Protein AF-A0A7R9JL91-F1 (afdb_monomer)

Mean predicted aligned error: 8.87 Å

Foldseek 3Di:
DVVVVVVVVVVVVVVVVVVVVVVVVVVVVVVVVVVVVVVQLLVLLQVVVVVCVVVVVQPFWPGFQLVVDDDDPVCVVVPVVVDPSSSATEGAAPVSVVVSQVVCVVVVSHDHHYDHVVVVVVCVVVVPDPDD

Nearest PDB structures (foldseek):
  4u4p-assembly1_B  TM=9.585E-01  e=9.838E-10  Homo sapiens
  3l51-assembly1_B  TM=9.351E-01  e=3.108E-09  Mus musculus
  4rsi-assembly1_B  TM=9.697E-01  e=7.458E-07  Saccharomyces cerevisiae S288C
  6yvu-assembly1_B  TM=9.245E-01  e=2.058E-06  Saccharomyces cerevisiae S288C
  5h69-assembly1_A  TM=6.921E-01  e=6.941E-05  Geobacillus stearothermophilus 10

Secondary structure (DSSP, 8-state):
-HHHHHHHHHHHHHHHHHHHHHHHHHHHHHHHHHHHHHHHHHHHHHHHHHHHHHTTSSTTEEEEGGGS----HHHHHHHHHH-GGGGPEEES-HHHHHHHHHHHHHHT-----EEEGGGGGGGHHHHTSPP-

InterPro domains:
  IPR010935 SMCs flexible hinge [PF06470] (59-119)
  IPR010935 SMCs flexible hinge [SM00968] (59-132)
  IPR036277 SMCs flexible hinge superfamily [SSF75553] (21-124)

Organism: Timema californicum (NCBI:txid61474)

Solvent-accessible surface area (backbone atoms only — not comparable to full-atom values): 7588 Å² total; per-residue (Å²): 118,69,68,62,54,55,50,54,52,51,52,54,48,51,53,49,52,55,50,51,52,50,53,51,52,51,51,54,49,53,53,54,50,52,53,51,51,54,54,52,35,45,53,51,38,52,54,50,52,52,51,37,39,74,72,58,80,43,70,55,64,76,44,44,44,53,80,78,54,89,74,62,77,90,47,41,68,60,50,62,71,73,40,83,64,38,76,24,32,35,26,48,37,65,66,54,45,53,52,51,53,51,53,30,61,75,66,71,51,54,81,85,53,72,45,39,47,63,81,48,54,87,48,58,77,56,72,77,52,78,85,127

Radius of gyration: 24.97 Å; Cα contacts (8 Å, |Δi|>4): 99; chains: 1; bounding box: 60×42×68 Å

pLDDT: mean 85.31, std 6.63, range [54.31, 92.88]

Structure (mmCIF, N/CA/C/O backbone):
data_AF-A0A7R9JL91-F1
#
_entry.id   AF-A0A7R9JL91-F1
#
loop_
_atom_site.group_PDB
_atom_site.id
_atom_site.type_symbol
_atom_site.label_atom_id
_atom_site.label_alt_id
_atom_site.label_comp_id
_atom_site.label_asym_id
_atom_site.label_entity_id
_atom_site.label_seq_id
_atom_site.pdbx_PDB_ins_code
_atom_site.Cartn_x
_atom_site.Cartn_y
_atom_site.Cartn_z
_atom_site.occupancy
_atom_site.B_iso_or_equiv
_atom_site.auth_seq_id
_atom_site.auth_comp_id
_atom_site.auth_asym_id
_atom_site.auth_atom_id
_atom_site.pdbx_PDB_model_num
ATOM 1 N N . MET A 1 1 ? 41.802 8.903 -50.635 1.00 58.06 1 MET A N 1
ATOM 2 C CA . MET A 1 1 ? 41.909 8.929 -49.153 1.00 58.06 1 MET A CA 1
ATOM 3 C C . MET A 1 1 ? 40.824 9.765 -48.458 1.00 58.06 1 MET A C 1
ATOM 5 O O . MET A 1 1 ? 40.382 9.359 -47.392 1.00 58.06 1 MET A O 1
ATOM 9 N N . GLN A 1 2 ? 40.356 10.891 -49.016 1.00 67.25 2 GLN A N 1
ATOM 10 C CA . GLN A 1 2 ? 39.341 11.748 -48.363 1.00 67.25 2 GLN A CA 1
ATOM 11 C C . GLN A 1 2 ? 37.930 11.124 -48.273 1.00 67.25 2 GLN A C 1
ATOM 13 O O . GLN A 1 2 ? 37.250 11.290 -47.265 1.00 67.25 2 GLN A O 1
ATOM 18 N N . THR A 1 3 ? 37.513 10.330 -49.262 1.00 75.38 3 THR A N 1
ATOM 19 C CA . THR A 1 3 ? 36.200 9.650 -49.286 1.00 75.38 3 THR A CA 1
ATOM 20 C C . THR A 1 3 ? 36.039 8.579 -48.202 1.00 75.38 3 THR A C 1
ATOM 22 O O . THR A 1 3 ? 34.956 8.417 -47.646 1.00 75.38 3 THR A O 1
ATOM 25 N N . ALA A 1 4 ? 37.123 7.885 -47.844 1.00 77.44 4 ALA A N 1
ATOM 26 C CA . ALA A 1 4 ? 37.129 6.899 -46.762 1.00 77.44 4 ALA A CA 1
ATOM 27 C C . ALA A 1 4 ? 36.957 7.553 -45.377 1.00 77.44 4 ALA A C 1
ATOM 29 O O . ALA A 1 4 ? 36.259 7.012 -44.523 1.00 77.44 4 ALA A O 1
ATOM 30 N N . ARG A 1 5 ? 37.528 8.751 -45.173 1.00 80.38 5 ARG A N 1
ATOM 31 C CA . ARG A 1 5 ? 37.337 9.536 -43.941 1.00 80.38 5 ARG A CA 1
ATOM 32 C C . ARG A 1 5 ? 35.899 10.034 -43.793 1.00 80.38 5 ARG A C 1
ATOM 34 O O . ARG A 1 5 ? 35.351 9.938 -42.703 1.00 80.38 5 ARG A O 1
ATOM 41 N N . ALA A 1 6 ? 35.280 10.507 -44.877 1.00 82.25 6 ALA A N 1
ATOM 42 C CA . ALA A 1 6 ? 33.888 10.962 -44.855 1.00 82.25 6 ALA A CA 1
ATOM 43 C C . ALA A 1 6 ? 32.909 9.828 -44.495 1.00 82.25 6 ALA A C 1
ATOM 45 O O . ALA A 1 6 ? 32.031 10.019 -43.659 1.00 82.25 6 ALA A O 1
ATOM 46 N N . ARG A 1 7 ? 33.110 8.621 -45.047 1.00 81.94 7 ARG A N 1
ATOM 47 C CA . ARG A 1 7 ? 32.308 7.438 -44.684 1.00 81.94 7 ARG A CA 1
ATOM 48 C C . ARG A 1 7 ? 32.477 7.039 -43.216 1.00 81.94 7 ARG A C 1
ATOM 50 O O . ARG A 1 7 ? 31.489 6.732 -42.566 1.00 81.94 7 ARG A O 1
ATOM 57 N N . LEU A 1 8 ? 33.696 7.108 -42.677 1.00 81.12 8 LEU A N 1
ATOM 58 C CA . LEU A 1 8 ? 33.966 6.827 -41.260 1.00 81.12 8 LEU A CA 1
ATOM 59 C C . LEU A 1 8 ? 33.234 7.784 -40.308 1.00 81.12 8 LEU A C 1
ATOM 61 O O . LEU A 1 8 ? 32.800 7.365 -39.241 1.00 81.12 8 LEU A O 1
ATOM 65 N N . VAL A 1 9 ? 33.101 9.060 -40.678 1.00 89.19 9 VAL A N 1
ATOM 66 C CA . VAL A 1 9 ? 32.364 10.048 -39.874 1.00 89.19 9 VAL A CA 1
ATOM 67 C C . VAL A 1 9 ? 30.858 9.790 -39.926 1.00 89.19 9 VAL A C 1
ATOM 69 O O . VAL A 1 9 ? 30.207 9.870 -38.890 1.00 89.19 9 VAL A O 1
ATOM 72 N N . MET A 1 10 ? 30.320 9.435 -41.097 1.00 87.31 10 MET A N 1
ATOM 73 C CA . MET A 1 10 ? 28.899 9.096 -41.249 1.00 87.31 10 MET A CA 1
ATOM 74 C C . MET A 1 10 ? 28.523 7.858 -40.433 1.00 87.31 10 MET A C 1
ATOM 76 O O . MET A 1 10 ? 27.596 7.927 -39.636 1.00 87.31 10 MET A O 1
ATOM 80 N N . VAL A 1 11 ? 29.304 6.779 -40.538 1.00 88.25 11 VAL A N 1
ATOM 81 C CA . VAL A 1 11 ? 29.055 5.541 -39.779 1.00 88.25 11 VAL A CA 1
ATOM 82 C C . VAL A 1 11 ? 29.156 5.783 -38.270 1.00 88.25 11 VAL A C 1
ATOM 84 O O . VAL A 1 11 ? 28.305 5.326 -37.521 1.00 88.25 11 VAL A O 1
ATOM 87 N N . LYS A 1 12 ? 30.135 6.573 -37.805 1.00 88.31 12 LYS A N 1
ATOM 88 C CA . LYS A 1 12 ? 30.231 6.943 -36.380 1.00 88.31 12 LYS A CA 1
ATOM 89 C C . LYS A 1 12 ?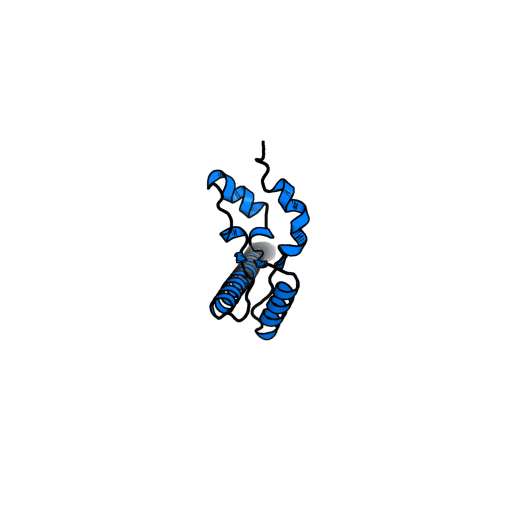 29.043 7.768 -35.887 1.00 88.31 12 LYS A C 1
ATOM 91 O O . LYS A 1 12 ? 28.697 7.691 -34.713 1.00 88.31 12 LYS A O 1
ATOM 96 N N . LYS A 1 13 ? 28.458 8.596 -36.755 1.00 89.69 13 LYS A N 1
ATOM 97 C CA . LYS A 1 13 ? 27.274 9.390 -36.424 1.00 89.69 13 LYS A CA 1
ATOM 98 C C . LYS A 1 13 ? 26.034 8.499 -36.323 1.00 89.69 13 LYS A C 1
ATOM 100 O O . LYS A 1 13 ? 25.300 8.623 -35.352 1.00 89.69 13 LYS A O 1
ATOM 105 N N . GLU A 1 14 ? 25.865 7.569 -37.261 1.00 87.69 14 GLU A N 1
ATOM 106 C CA . GLU A 1 14 ? 24.791 6.567 -37.234 1.00 87.69 14 GLU A CA 1
ATOM 107 C C . GLU A 1 14 ? 24.906 5.645 -36.007 1.00 87.69 14 GLU A C 1
ATOM 109 O O . GLU A 1 14 ? 23.918 5.429 -35.313 1.00 87.69 14 GLU A O 1
ATOM 114 N N . GLU A 1 15 ? 26.109 5.169 -35.658 1.00 88.12 15 GLU A N 1
ATOM 115 C CA . GLU A 1 15 ? 26.333 4.396 -34.423 1.00 88.12 15 GLU A CA 1
ATOM 116 C C . GLU A 1 15 ? 25.972 5.194 -33.160 1.00 88.12 15 GLU A C 1
ATOM 118 O O . GLU A 1 15 ? 25.411 4.637 -32.215 1.00 88.12 15 GLU A O 1
ATOM 123 N N . ALA A 1 16 ? 26.271 6.496 -33.131 1.00 89.25 16 ALA A N 1
ATOM 124 C CA . ALA A 1 16 ? 25.924 7.362 -32.008 1.00 89.25 16 ALA A CA 1
ATOM 125 C C . ALA A 1 16 ? 24.409 7.614 -31.907 1.00 89.25 16 ALA A C 1
ATOM 127 O O . ALA A 1 16 ? 23.872 7.619 -30.800 1.00 89.25 16 ALA A O 1
ATOM 128 N N . GLU A 1 17 ? 23.720 7.794 -33.037 1.00 90.69 17 GLU A N 1
ATOM 129 C CA . GLU A 1 17 ? 22.261 7.966 -33.094 1.00 90.69 17 GLU A CA 1
ATOM 130 C C . GLU A 1 17 ? 21.538 6.688 -32.639 1.00 90.69 17 GLU A C 1
ATOM 132 O O . GLU A 1 17 ? 20.742 6.737 -31.700 1.00 90.69 17 GLU A O 1
ATOM 137 N N . VAL A 1 18 ? 21.905 5.526 -33.189 1.00 90.38 18 VAL A N 1
ATOM 138 C CA . VAL A 1 18 ? 21.348 4.223 -32.778 1.00 90.38 18 VAL A CA 1
ATOM 139 C C . VAL A 1 18 ? 21.686 3.909 -31.315 1.00 90.38 18 VAL A C 1
ATOM 141 O O . VAL A 1 18 ? 20.853 3.390 -30.569 1.00 90.38 18 VAL A O 1
ATOM 144 N N . GLY A 1 19 ? 22.892 4.262 -30.858 1.00 90.12 19 GLY A N 1
ATOM 145 C CA . GLY A 1 19 ? 23.290 4.126 -29.458 1.00 90.12 19 GLY A CA 1
ATOM 146 C C . GLY A 1 19 ? 22.443 4.979 -28.508 1.00 90.12 19 GLY A C 1
ATOM 147 O O . GLY A 1 19 ? 22.056 4.506 -27.437 1.00 90.12 19 GLY A O 1
ATOM 148 N N . ALA A 1 20 ? 22.107 6.211 -28.899 1.00 91.75 20 ALA A N 1
ATOM 149 C CA . ALA A 1 20 ? 21.248 7.099 -28.118 1.00 91.75 20 ALA A CA 1
ATOM 150 C C . ALA A 1 20 ? 19.792 6.599 -28.061 1.00 91.75 20 ALA A C 1
ATOM 152 O O . ALA A 1 20 ? 19.156 6.659 -27.004 1.00 91.75 20 ALA A O 1
ATOM 153 N N . GLU A 1 21 ? 19.268 6.059 -29.163 1.00 91.69 21 GLU A N 1
ATOM 154 C CA . GLU A 1 21 ? 17.945 5.425 -29.201 1.00 91.69 21 GLU A CA 1
ATOM 155 C C . GLU A 1 21 ? 17.879 4.194 -28.291 1.00 91.69 21 GLU A C 1
ATOM 157 O O . GLU A 1 21 ? 16.946 4.066 -27.492 1.00 91.69 21 GLU A O 1
ATOM 162 N N . LEU A 1 22 ? 18.905 3.335 -28.330 1.00 91.88 22 LEU A N 1
ATOM 163 C CA . LEU A 1 22 ? 19.003 2.166 -27.455 1.00 91.88 22 LEU A CA 1
ATOM 164 C C . LEU A 1 22 ? 19.031 2.571 -25.975 1.00 91.88 22 LEU A C 1
ATOM 166 O O . LEU A 1 22 ? 18.329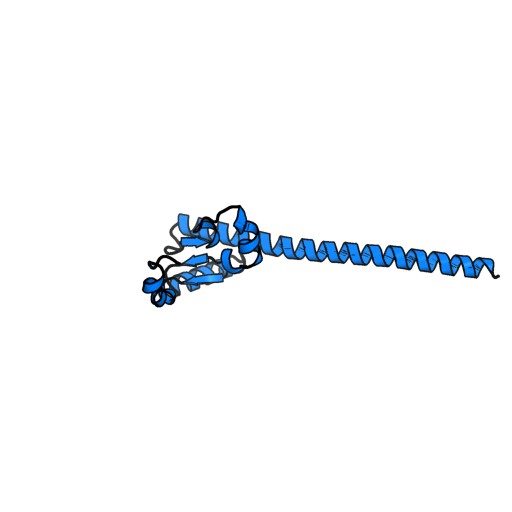 1.975 -25.158 1.00 91.88 22 LEU A O 1
ATOM 170 N N . GLN A 1 23 ? 19.797 3.606 -25.620 1.00 91.44 23 GLN A N 1
ATOM 171 C CA . GLN A 1 23 ? 19.838 4.122 -24.248 1.00 91.44 23 GLN A CA 1
ATOM 172 C C . GLN A 1 23 ? 18.476 4.654 -23.789 1.00 91.44 23 GLN A C 1
ATOM 174 O O . GLN A 1 23 ? 18.050 4.362 -22.669 1.00 91.44 23 GLN A O 1
ATOM 179 N N . ASN A 1 24 ? 17.768 5.393 -24.645 1.00 92.88 24 ASN A N 1
ATOM 180 C CA . ASN A 1 24 ? 16.430 5.890 -24.330 1.00 92.88 24 ASN A CA 1
ATOM 181 C C . ASN A 1 24 ? 15.418 4.752 -24.157 1.00 92.88 24 ASN A C 1
ATOM 183 O O . ASN A 1 24 ? 14.657 4.766 -23.190 1.00 92.88 24 ASN A O 1
ATOM 187 N N . CYS A 1 25 ? 15.449 3.746 -25.032 1.00 92.12 25 CYS A N 1
ATOM 188 C CA . CYS A 1 25 ? 14.579 2.577 -24.931 1.00 92.12 25 CYS A CA 1
ATOM 189 C C . CYS A 1 25 ? 14.855 1.772 -23.651 1.00 92.12 25 CYS A C 1
ATOM 191 O O . CYS A 1 25 ? 13.923 1.410 -22.934 1.00 92.12 25 CYS A O 1
ATOM 193 N N . CYS A 1 26 ? 16.125 1.519 -23.322 1.00 91.75 26 CYS A N 1
ATOM 194 C CA . CYS A 1 26 ? 16.500 0.824 -22.088 1.00 91.75 26 CYS A CA 1
ATOM 195 C C . CYS A 1 26 ? 16.068 1.602 -20.840 1.00 91.75 26 CYS A C 1
ATOM 197 O O . CYS A 1 26 ? 15.568 1.001 -19.891 1.00 91.75 26 CYS A O 1
ATOM 199 N N . ARG A 1 27 ? 16.208 2.934 -20.846 1.00 92.44 27 ARG A N 1
ATOM 200 C CA . ARG A 1 27 ? 15.745 3.791 -19.748 1.00 92.44 27 ARG A CA 1
ATOM 201 C C . ARG A 1 27 ? 14.236 3.676 -19.540 1.00 92.44 27 ARG A C 1
ATOM 203 O O . ARG A 1 27 ? 13.801 3.418 -18.423 1.00 92.44 27 ARG A O 1
ATOM 210 N N . GLN A 1 28 ? 13.454 3.789 -20.613 1.00 91.75 28 GLN A N 1
ATOM 211 C CA . GLN A 1 28 ? 11.998 3.618 -20.552 1.00 91.75 28 GLN A CA 1
ATOM 212 C C . GLN A 1 28 ? 11.602 2.217 -20.070 1.00 91.75 28 GLN A C 1
ATOM 214 O O . GLN A 1 28 ? 10.666 2.075 -19.286 1.00 91.75 28 GLN A O 1
ATOM 219 N N . LEU A 1 29 ? 12.326 1.179 -20.501 1.00 91.56 29 LEU A N 1
ATOM 220 C CA . LEU A 1 29 ? 12.078 -0.193 -20.068 1.00 91.56 29 LEU A CA 1
ATOM 221 C C . LEU A 1 29 ? 12.331 -0.366 -18.571 1.00 91.56 29 LEU A C 1
ATOM 223 O O . LEU A 1 29 ? 11.496 -0.947 -17.883 1.00 91.56 29 LEU A O 1
ATOM 227 N N . GLU A 1 30 ? 13.448 0.137 -18.050 1.00 90.31 30 GLU A N 1
ATOM 228 C CA . GLU A 1 30 ? 13.756 0.048 -16.620 1.00 90.31 30 GLU A CA 1
ATOM 229 C C . GLU A 1 30 ? 12.764 0.859 -15.768 1.00 90.31 30 GLU A C 1
ATOM 231 O O . GLU A 1 30 ? 12.301 0.365 -14.737 1.00 90.31 30 GLU A O 1
ATOM 236 N N . GLU A 1 31 ? 12.341 2.043 -16.225 1.00 90.31 31 GLU A N 1
ATOM 237 C CA . GLU A 1 3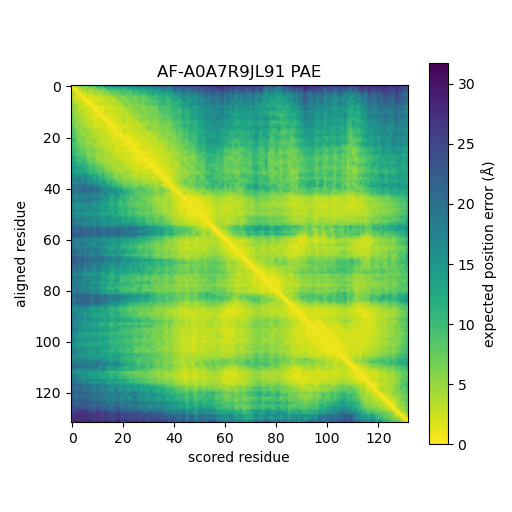1 ? 11.283 2.841 -15.582 1.00 90.31 31 GLU A CA 1
ATOM 238 C C . GLU A 1 31 ? 9.939 2.083 -15.540 1.00 90.31 31 GLU A C 1
ATOM 240 O O . GLU A 1 31 ? 9.316 1.941 -14.478 1.00 90.31 31 GLU A O 1
ATOM 245 N N . ALA A 1 32 ? 9.507 1.522 -16.674 1.00 86.88 32 ALA A N 1
ATOM 246 C CA . ALA A 1 32 ? 8.278 0.731 -16.771 1.00 86.88 32 ALA A CA 1
ATOM 247 C C . ALA A 1 32 ? 8.352 -0.559 -15.934 1.00 86.88 32 ALA A C 1
ATOM 249 O O . ALA A 1 32 ? 7.382 -0.983 -15.306 1.00 86.88 32 ALA A O 1
ATOM 250 N N . ARG A 1 33 ? 9.524 -1.192 -15.881 1.00 87.88 33 ARG A N 1
ATOM 251 C CA . ARG A 1 33 ? 9.741 -2.423 -15.119 1.00 87.88 33 ARG A CA 1
ATOM 252 C C . ARG A 1 33 ? 9.759 -2.165 -13.616 1.00 87.88 33 ARG A C 1
ATOM 254 O O . ARG A 1 33 ? 9.211 -2.970 -12.862 1.00 87.88 33 ARG A O 1
ATOM 261 N N . SER A 1 34 ? 10.370 -1.065 -13.180 1.00 85.19 34 SER A N 1
ATOM 262 C CA . SER A 1 34 ? 10.389 -0.643 -11.778 1.00 85.19 34 SER A CA 1
ATOM 263 C C . SER A 1 34 ? 8.979 -0.321 -11.276 1.00 85.19 34 SER A C 1
ATOM 265 O O . SER A 1 34 ? 8.538 -0.882 -10.270 1.00 85.19 34 SER A O 1
ATOM 267 N N . SER A 1 35 ? 8.226 0.485 -12.033 1.00 81.88 35 SER A N 1
ATOM 268 C CA . SER A 1 35 ? 6.833 0.820 -11.708 1.00 81.88 35 SER A CA 1
ATOM 269 C C . SER A 1 35 ? 5.940 -0.423 -11.652 1.00 81.88 35 SER A C 1
ATOM 271 O O . SER A 1 35 ? 5.247 -0.637 -10.659 1.00 81.88 35 SER A O 1
ATOM 273 N N . MET A 1 36 ? 6.037 -1.319 -12.638 1.00 77.50 36 MET A N 1
ATOM 274 C CA . MET A 1 36 ? 5.262 -2.564 -12.652 1.00 77.50 36 MET A CA 1
ATOM 275 C C . MET A 1 36 ? 5.573 -3.479 -11.459 1.00 77.50 36 MET A C 1
ATOM 277 O O . MET A 1 36 ? 4.666 -4.097 -10.896 1.00 77.50 36 MET A O 1
ATOM 281 N N . ARG A 1 37 ? 6.847 -3.580 -11.052 1.00 78.88 37 ARG A N 1
ATOM 282 C CA . ARG A 1 37 ? 7.244 -4.363 -9.869 1.00 78.88 37 ARG A CA 1
ATOM 283 C C . ARG A 1 37 ? 6.645 -3.786 -8.592 1.00 78.88 37 ARG A C 1
ATOM 285 O O . ARG A 1 37 ? 6.128 -4.556 -7.784 1.00 78.88 37 ARG A O 1
ATOM 292 N N . ALA A 1 38 ? 6.680 -2.463 -8.433 1.00 75.00 38 ALA A N 1
ATOM 293 C CA . ALA A 1 38 ? 6.088 -1.790 -7.283 1.00 75.00 38 ALA A CA 1
ATOM 294 C C . ALA A 1 38 ? 4.582 -2.084 -7.196 1.00 75.00 38 ALA A C 1
ATOM 296 O O . ALA A 1 38 ? 4.131 -2.640 -6.194 1.00 75.00 38 ALA A O 1
ATOM 297 N N . THR A 1 39 ? 3.830 -1.849 -8.276 1.00 73.94 39 THR A N 1
ATOM 298 C CA . THR A 1 39 ? 2.378 -2.088 -8.313 1.00 73.94 39 THR A CA 1
ATOM 299 C C . THR A 1 39 ? 2.017 -3.550 -8.050 1.00 73.94 39 THR A C 1
ATOM 301 O O . THR A 1 39 ? 1.127 -3.833 -7.250 1.00 73.94 39 THR A O 1
ATOM 304 N N . LYS A 1 40 ? 2.732 -4.501 -8.669 1.00 72.25 40 LYS A N 1
ATOM 305 C CA . LYS A 1 40 ? 2.463 -5.935 -8.479 1.00 72.25 40 LYS A CA 1
ATOM 306 C C . LYS A 1 40 ? 2.716 -6.382 -7.039 1.00 72.25 40 LYS A C 1
ATOM 308 O O . LYS A 1 40 ? 1.935 -7.163 -6.504 1.00 72.25 40 LYS A O 1
ATOM 313 N N . SER A 1 41 ? 3.787 -5.886 -6.416 1.00 75.12 41 SER A N 1
ATOM 314 C CA . SER A 1 41 ? 4.097 -6.209 -5.020 1.00 75.12 41 SER A CA 1
ATOM 315 C C . SER A 1 41 ? 3.044 -5.663 -4.056 1.00 75.12 41 SER A C 1
ATOM 317 O O . SER A 1 41 ? 2.670 -6.352 -3.115 1.00 75.12 41 SER A O 1
ATOM 319 N N . GLN A 1 42 ? 2.503 -4.472 -4.324 1.00 76.38 42 GLN A N 1
ATOM 320 C CA . GLN A 1 42 ? 1.453 -3.888 -3.493 1.00 76.38 42 GLN A CA 1
ATOM 321 C C . GLN A 1 42 ? 0.142 -4.668 -3.601 1.00 76.38 42 GLN A C 1
ATOM 323 O O . GLN A 1 42 ? -0.400 -5.055 -2.570 1.00 76.38 42 GLN A O 1
ATOM 328 N N . GLY A 1 43 ? -0.322 -4.981 -4.818 1.00 82.00 43 GLY A N 1
ATOM 329 C CA . GLY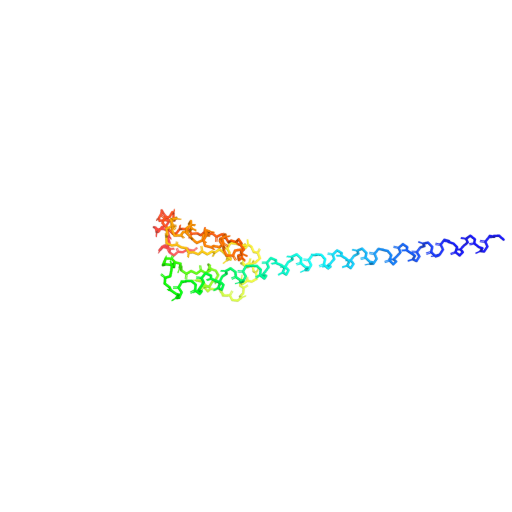 A 1 43 ? -1.543 -5.775 -5.016 1.00 82.00 43 GLY A CA 1
ATOM 330 C C . GLY A 1 43 ? -1.475 -7.140 -4.327 1.00 82.00 43 GLY A C 1
ATOM 331 O O . GLY A 1 43 ? -2.374 -7.491 -3.569 1.00 82.00 43 GLY A O 1
ATOM 332 N N . ALA A 1 44 ? -0.352 -7.852 -4.478 1.00 84.69 44 ALA A N 1
ATOM 333 C CA . ALA A 1 44 ? -0.151 -9.151 -3.834 1.00 84.69 44 ALA A CA 1
ATOM 334 C C . ALA A 1 44 ? -0.207 -9.079 -2.297 1.00 84.69 44 ALA A C 1
ATOM 336 O O . ALA A 1 44 ? -0.739 -9.983 -1.654 1.00 84.69 44 ALA A O 1
ATOM 337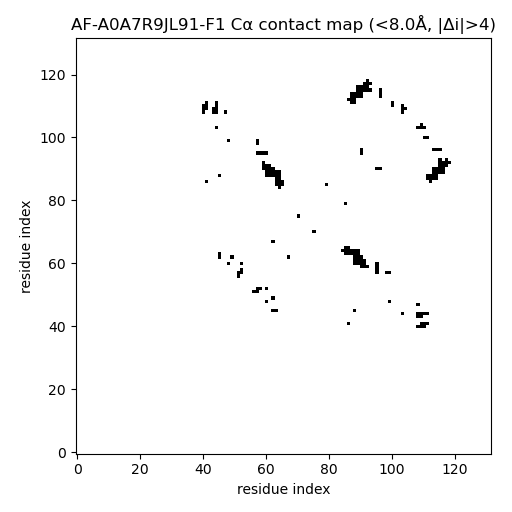 N N . VAL A 1 45 ? 0.317 -8.002 -1.700 1.00 87.81 45 VAL A N 1
ATOM 338 C CA . VAL A 1 45 ? 0.256 -7.795 -0.247 1.00 87.81 45 VAL A CA 1
ATOM 339 C C . VAL A 1 45 ? -1.175 -7.517 0.215 1.00 87.81 45 VAL A C 1
ATOM 341 O O . VAL A 1 45 ? -1.593 -8.083 1.225 1.00 87.81 45 VAL A O 1
ATOM 344 N N . VAL A 1 46 ? -1.939 -6.692 -0.512 1.00 86.88 46 VAL A N 1
ATOM 345 C CA . VAL A 1 46 ? -3.351 -6.434 -0.178 1.00 86.88 46 VAL A CA 1
ATOM 346 C C . VAL A 1 46 ? -4.165 -7.723 -0.259 1.00 86.88 46 VAL A C 1
ATOM 348 O O . VAL A 1 46 ? -4.862 -8.053 0.699 1.00 86.88 46 VAL A O 1
ATOM 351 N N . ASP A 1 47 ? -4.028 -8.480 -1.347 1.00 88.38 47 ASP A N 1
ATOM 352 C CA . ASP A 1 47 ? -4.757 -9.735 -1.552 1.00 88.38 47 ASP A CA 1
ATOM 353 C C . ASP A 1 47 ? -4.446 -10.753 -0.446 1.00 88.38 47 ASP A C 1
ATOM 355 O O . ASP A 1 47 ? -5.353 -11.371 0.117 1.00 88.38 47 ASP A O 1
ATOM 359 N N . PHE A 1 48 ? -3.170 -10.879 -0.070 1.00 88.62 48 PHE A N 1
ATOM 360 C CA . PHE A 1 48 ? -2.743 -11.761 1.014 1.00 88.62 48 PHE A CA 1
ATOM 361 C C . PHE A 1 48 ? -3.324 -11.343 2.370 1.00 88.62 48 PHE A C 1
ATOM 363 O O . PHE A 1 48 ? -3.855 -12.179 3.101 1.00 88.62 48 PHE A O 1
ATOM 370 N N . LEU A 1 49 ? -3.270 -10.051 2.708 1.00 87.44 49 LEU A N 1
ATOM 371 C CA . LEU A 1 49 ? -3.829 -9.539 3.963 1.00 87.44 49 LEU A CA 1
ATOM 372 C C . LEU A 1 49 ? -5.352 -9.710 4.020 1.00 87.44 49 LEU A C 1
ATOM 374 O O . LEU A 1 49 ? -5.895 -10.029 5.078 1.00 87.44 49 LEU A O 1
ATOM 378 N N . MET A 1 50 ? -6.045 -9.539 2.893 1.00 87.56 50 MET A N 1
ATOM 379 C CA . MET A 1 50 ? -7.489 -9.763 2.801 1.00 87.56 50 MET A CA 1
ATOM 380 C C . MET A 1 50 ? -7.852 -11.239 2.953 1.00 87.56 50 MET A C 1
ATOM 382 O O . MET A 1 50 ? -8.818 -11.555 3.650 1.00 87.56 50 MET A O 1
ATOM 386 N N . ALA A 1 51 ? -7.066 -12.144 2.369 1.00 88.56 51 ALA A N 1
ATOM 387 C CA . ALA A 1 51 ? -7.233 -13.580 2.562 1.00 88.56 51 ALA A CA 1
ATOM 388 C C . ALA A 1 51 ? -7.002 -13.981 4.030 1.00 88.56 51 ALA A C 1
ATOM 390 O O . ALA A 1 51 ? -7.808 -14.711 4.609 1.00 88.56 51 ALA A O 1
ATOM 391 N N . GLU A 1 52 ? -5.960 -13.449 4.674 1.00 86.00 52 GLU A N 1
ATOM 392 C CA . GLU A 1 52 ? -5.682 -13.728 6.086 1.00 86.00 52 GLU A CA 1
ATOM 393 C C . GLU A 1 52 ? -6.760 -13.156 7.018 1.00 86.00 52 GLU A C 1
ATOM 395 O O . GLU A 1 52 ? -7.165 -13.828 7.972 1.00 86.00 52 GLU A O 1
ATOM 400 N N . LYS A 1 53 ? -7.309 -11.977 6.698 1.00 86.38 53 LYS A N 1
ATOM 401 C CA . LYS A 1 53 ? -8.489 -11.422 7.374 1.00 86.38 53 LYS A CA 1
ATOM 402 C C . LYS A 1 53 ? -9.699 -12.352 7.245 1.00 86.38 53 LYS A C 1
ATOM 404 O O . LYS A 1 53 ? -10.345 -12.636 8.250 1.00 86.38 53 LYS A O 1
ATOM 409 N N . GLN A 1 54 ? -10.002 -12.845 6.041 1.00 85.69 54 GLN A N 1
ATOM 410 C CA . GLN A 1 54 ? -11.117 -13.780 5.811 1.00 85.69 54 GLN A CA 1
ATOM 411 C C . GLN A 1 54 ? -10.913 -15.117 6.532 1.00 85.69 54 GLN A C 1
ATOM 413 O O . GLN A 1 54 ? -11.873 -15.701 7.026 1.00 85.69 54 GLN A O 1
ATOM 418 N N . SER A 1 55 ? -9.664 -15.576 6.644 1.00 85.81 55 SER A N 1
ATOM 419 C CA . SER A 1 55 ? -9.313 -16.781 7.402 1.00 85.81 55 SER A CA 1
ATOM 420 C C . SER A 1 55 ? -9.416 -16.608 8.926 1.00 85.81 55 SER A C 1
ATOM 422 O O . SER A 1 55 ? -9.343 -17.590 9.661 1.00 85.81 55 SER A O 1
ATOM 424 N N . GLY A 1 56 ? -9.568 -15.370 9.414 1.00 80.94 56 GLY A N 1
ATOM 425 C CA . GLY A 1 56 ? -9.671 -15.048 10.838 1.00 80.94 56 GLY A CA 1
ATOM 426 C C . GLY A 1 56 ?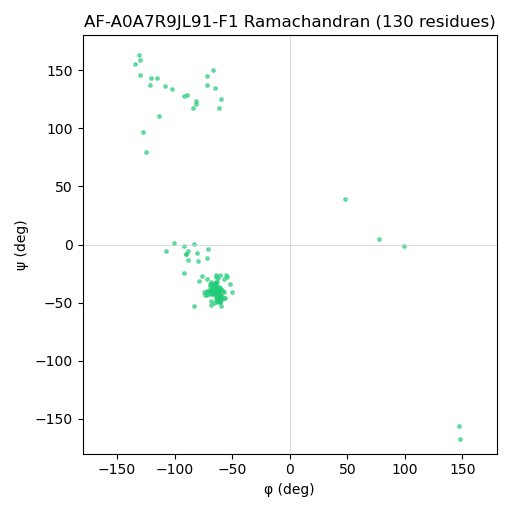 -8.342 -15.067 11.602 1.00 80.94 56 GLY A C 1
ATOM 427 O O . GLY A 1 56 ? -8.349 -14.878 12.816 1.00 80.94 56 GLY A O 1
ATOM 428 N N . ARG A 1 57 ? -7.203 -15.268 10.925 1.00 77.62 57 ARG A N 1
ATOM 429 C CA . ARG A 1 57 ? -5.867 -15.271 11.552 1.00 77.62 57 ARG A CA 1
ATOM 430 C C . ARG A 1 57 ? -5.387 -13.886 11.978 1.00 77.62 57 ARG A C 1
ATOM 432 O O . ARG A 1 57 ? -4.650 -13.778 12.953 1.00 77.62 57 ARG A O 1
ATOM 439 N N . LEU A 1 58 ? -5.819 -12.841 11.272 1.00 78.38 58 LEU A N 1
ATOM 440 C CA . LEU A 1 58 ? -5.485 -11.443 11.560 1.00 78.38 58 LEU A CA 1
ATOM 441 C C . LEU A 1 58 ? -6.770 -10.608 11.720 1.00 78.38 58 LEU A C 1
ATOM 443 O O . LEU A 1 58 ? -7.192 -9.929 10.777 1.00 78.38 58 LEU A O 1
ATOM 447 N N . PRO A 1 59 ? -7.437 -10.664 12.890 1.00 79.25 59 PRO A N 1
ATOM 448 C CA . PRO A 1 59 ? -8.527 -9.743 13.200 1.00 79.25 59 PRO A CA 1
ATOM 449 C C . PRO A 1 59 ? -7.986 -8.309 13.341 1.00 79.25 59 PRO A C 1
ATOM 451 O O . PRO A 1 59 ? -6.840 -8.116 13.729 1.00 79.25 59 PRO A O 1
ATOM 454 N N . GLY A 1 60 ? -8.801 -7.301 13.015 1.00 85.75 60 GLY A N 1
ATOM 455 C CA . GLY A 1 60 ? -8.433 -5.883 13.186 1.00 85.75 60 GLY A CA 1
ATOM 456 C C . GLY A 1 60 ? -7.931 -5.164 11.927 1.00 85.75 60 GLY A C 1
ATOM 457 O O . GLY A 1 60 ? -7.691 -3.958 11.966 1.00 85.75 60 GLY A O 1
ATOM 458 N N . ILE A 1 61 ? -7.828 -5.855 10.785 1.00 90.56 61 ILE A N 1
ATOM 459 C CA . ILE A 1 61 ? -7.557 -5.224 9.483 1.00 90.56 61 ILE A CA 1
ATOM 460 C C . ILE A 1 61 ? -8.859 -4.654 8.905 1.00 90.56 61 ILE A C 1
ATOM 462 O O . ILE A 1 61 ? -9.811 -5.390 8.625 1.00 90.56 61 ILE A O 1
ATOM 466 N N . PHE A 1 62 ? -8.902 -3.347 8.648 1.00 88.69 62 PHE A N 1
ATOM 467 C CA . PHE A 1 62 ? -10.036 -2.715 7.969 1.00 88.69 62 PHE A CA 1
ATOM 468 C C . PHE A 1 62 ? -9.909 -2.864 6.458 1.00 88.69 62 PHE A C 1
ATOM 470 O O . PHE A 1 62 ? -10.807 -3.424 5.827 1.00 88.69 62 PHE A O 1
ATOM 477 N N . GLY A 1 63 ? -8.763 -2.458 5.912 1.00 88.38 63 GLY A N 1
ATOM 478 C CA . GLY A 1 63 ? -8.439 -2.583 4.497 1.00 88.38 63 GLY A CA 1
ATOM 479 C C . GLY A 1 63 ? -7.547 -1.461 3.991 1.00 88.38 63 GLY A C 1
ATOM 480 O O . GLY A 1 63 ? -6.975 -0.717 4.787 1.00 88.38 63 GLY A O 1
ATOM 481 N N . ARG A 1 64 ? -7.413 -1.349 2.669 1.00 90.00 64 ARG A N 1
ATOM 482 C CA . ARG A 1 64 ? -6.656 -0.269 2.032 1.00 90.00 64 ARG A CA 1
ATOM 483 C C . ARG A 1 64 ? -7.410 1.052 2.158 1.00 90.00 64 ARG A C 1
ATOM 485 O O . ARG A 1 64 ? -8.620 1.093 1.950 1.00 90.00 64 ARG A O 1
ATOM 492 N N . LEU A 1 65 ? -6.696 2.131 2.471 1.00 88.12 65 LEU A N 1
ATOM 493 C CA . LEU A 1 65 ? -7.290 3.451 2.688 1.00 88.12 65 LEU A CA 1
ATOM 494 C C . LEU A 1 65 ? -8.095 3.938 1.472 1.00 88.12 65 LEU A C 1
ATOM 496 O O . LEU A 1 65 ? -9.193 4.460 1.649 1.00 88.12 65 LEU A O 1
ATOM 500 N N . GLY A 1 66 ? -7.591 3.712 0.256 1.00 85.06 66 GLY A N 1
ATOM 501 C CA . GLY A 1 66 ? -8.287 4.052 -0.987 1.00 85.06 66 GLY A CA 1
ATOM 502 C C . GLY A 1 66 ? -9.633 3.346 -1.184 1.00 85.06 66 GLY A C 1
ATOM 503 O O . GLY A 1 66 ? -10.507 3.906 -1.830 1.00 85.06 66 GLY A O 1
ATOM 504 N N . ASP A 1 67 ? -9.839 2.169 -0.585 1.00 85.06 67 ASP A N 1
ATOM 505 C CA . ASP A 1 67 ? -11.107 1.429 -0.694 1.00 85.06 67 ASP A CA 1
ATOM 506 C C . ASP A 1 67 ? -12.116 1.836 0.397 1.00 85.06 67 ASP A C 1
ATOM 508 O O . ASP A 1 67 ? -13.298 1.505 0.319 1.00 85.06 67 ASP A O 1
ATOM 512 N N . LEU A 1 68 ? -11.658 2.553 1.431 1.00 85.19 68 LEU A N 1
ATOM 513 C CA . LEU A 1 68 ? -12.476 3.010 2.560 1.00 85.19 68 LEU A CA 1
ATOM 514 C C . LEU A 1 68 ? -13.102 4.393 2.327 1.00 85.19 68 LEU A C 1
ATOM 516 O O . LEU A 1 68 ? -13.922 4.836 3.132 1.00 85.19 68 LEU A O 1
ATOM 520 N N . GLY A 1 69 ? -12.721 5.082 1.251 1.00 81.81 69 GLY A N 1
ATOM 521 C CA . GLY A 1 69 ? -13.236 6.397 0.887 1.00 81.81 69 GLY A CA 1
ATOM 522 C C . GLY A 1 69 ? -13.687 6.441 -0.569 1.00 81.81 69 GLY A C 1
ATOM 523 O O . GLY A 1 69 ? -13.093 5.807 -1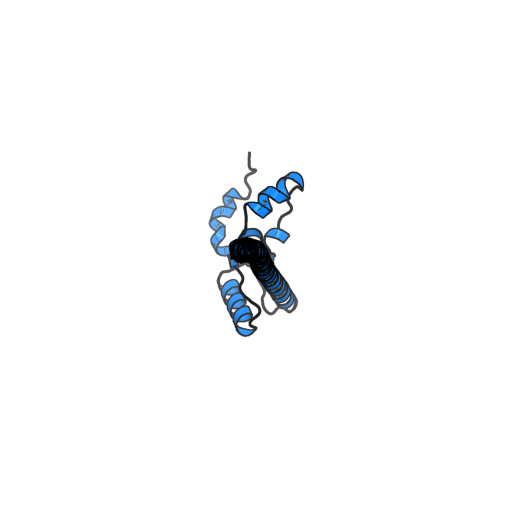.430 1.00 81.81 69 GLY A O 1
ATOM 524 N N . ALA A 1 70 ? -14.731 7.220 -0.849 1.00 83.19 70 ALA A N 1
ATOM 525 C CA . ALA A 1 70 ? -15.161 7.522 -2.210 1.00 83.19 70 ALA A CA 1
ATOM 526 C C . ALA A 1 70 ? -14.833 8.981 -2.540 1.00 83.19 70 ALA A C 1
ATOM 528 O O . ALA A 1 70 ? -1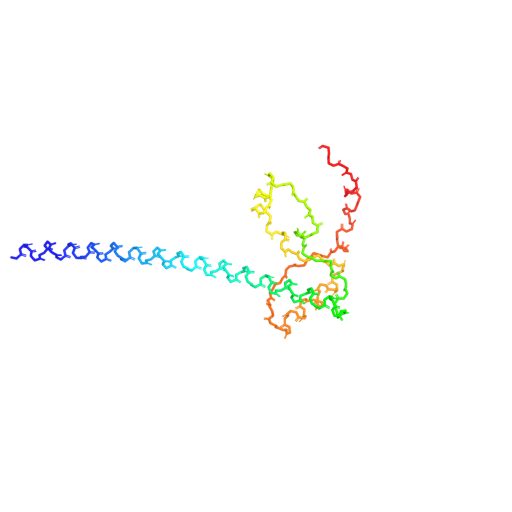5.071 9.876 -1.725 1.00 83.19 70 ALA A O 1
ATOM 529 N N . ILE A 1 71 ? -14.298 9.219 -3.736 1.00 84.50 71 ILE A N 1
ATOM 530 C CA . ILE A 1 71 ? -13.926 10.547 -4.233 1.00 84.50 71 ILE A CA 1
ATOM 531 C C . ILE A 1 71 ? -14.719 10.816 -5.519 1.00 84.50 71 ILE A C 1
ATOM 533 O O . ILE A 1 71 ? -14.973 9.907 -6.307 1.00 84.50 71 ILE A O 1
ATOM 537 N N . ASP A 1 72 ? -15.140 12.066 -5.726 1.00 88.62 72 ASP A N 1
ATOM 538 C CA . ASP A 1 72 ? -15.762 12.500 -6.983 1.00 88.62 72 ASP A CA 1
ATOM 539 C C . ASP A 1 72 ? -14.738 12.408 -8.125 1.00 88.62 72 ASP A C 1
ATOM 541 O O . ASP A 1 72 ? -13.598 12.858 -7.991 1.00 88.62 72 ASP A O 1
ATOM 545 N N . GLN A 1 73 ? -15.158 11.860 -9.267 1.00 87.69 73 GLN A N 1
ATOM 546 C CA . GLN A 1 73 ? -14.290 11.605 -10.418 1.00 87.69 73 GLN A CA 1
ATOM 547 C C . GLN A 1 73 ? -13.542 12.858 -10.907 1.00 87.69 73 GLN A C 1
ATOM 549 O O . GLN A 1 73 ? -12.442 12.750 -11.445 1.00 87.69 73 GLN A O 1
ATOM 554 N N . ARG A 1 74 ? -14.089 14.060 -10.679 1.00 91.56 74 ARG A N 1
ATOM 555 C CA . ARG A 1 74 ? -13.427 15.328 -11.024 1.00 91.56 74 ARG A CA 1
ATOM 556 C C . ARG A 1 74 ? -12.133 15.568 -10.244 1.00 91.56 74 ARG A C 1
ATOM 558 O O . ARG A 1 74 ? -11.259 16.267 -10.748 1.00 91.56 74 ARG A O 1
ATOM 565 N N . TYR A 1 75 ? -12.006 15.015 -9.038 1.00 88.31 75 TYR A N 1
ATOM 566 C CA . TYR A 1 75 ? -10.837 15.194 -8.167 1.00 88.31 75 TYR A CA 1
ATOM 567 C C . TYR A 1 75 ? -9.947 13.949 -8.074 1.00 88.31 75 TYR A C 1
ATOM 569 O O . TYR A 1 75 ? -8.867 14.023 -7.494 1.00 88.31 75 TYR A O 1
ATOM 577 N N . ASP A 1 76 ? -10.361 12.830 -8.665 1.00 85.81 76 ASP A N 1
ATOM 578 C CA . ASP A 1 76 ? -9.681 11.536 -8.560 1.00 85.81 76 ASP A CA 1
ATOM 579 C C . ASP A 1 76 ? -8.208 11.589 -9.005 1.00 85.81 76 ASP A C 1
ATOM 581 O O . ASP A 1 76 ? -7.307 11.176 -8.274 1.00 85.81 76 ASP A O 1
ATOM 585 N N . VAL A 1 77 ? -7.930 12.218 -10.153 1.00 86.50 77 VAL A N 1
ATOM 586 C CA . VAL A 1 77 ? -6.556 12.375 -10.666 1.00 86.50 77 VAL A CA 1
ATOM 587 C C . VAL A 1 77 ? -5.703 13.232 -9.729 1.00 86.50 77 VAL A C 1
ATOM 589 O O . VAL A 1 77 ? -4.543 12.911 -9.474 1.00 86.50 77 VAL A O 1
ATOM 592 N N . ALA A 1 78 ? -6.266 14.312 -9.183 1.00 89.06 78 ALA A N 1
ATOM 593 C CA . ALA A 1 78 ? -5.532 15.201 -8.290 1.00 89.06 78 ALA A CA 1
ATOM 594 C C . ALA A 1 78 ? -5.184 14.499 -6.971 1.00 89.06 78 ALA A C 1
ATOM 596 O O . ALA A 1 78 ? -4.057 14.616 -6.494 1.00 89.06 78 ALA A O 1
ATOM 597 N N . VAL A 1 79 ? -6.124 13.737 -6.405 1.00 86.69 79 VAL A N 1
ATOM 598 C CA . VAL A 1 79 ? -5.929 13.048 -5.123 1.00 86.69 79 VAL A CA 1
ATOM 599 C C . VAL A 1 79 ? -5.004 11.838 -5.263 1.00 86.69 79 VAL A C 1
ATOM 601 O O . VAL A 1 79 ? -4.093 11.690 -4.448 1.00 86.69 79 VAL A O 1
ATOM 604 N N . SER A 1 80 ? -5.170 11.022 -6.307 1.00 83.44 80 SER A N 1
ATOM 605 C CA . SER A 1 80 ? -4.294 9.868 -6.567 1.00 83.44 80 SER A CA 1
ATOM 606 C C . SER A 1 80 ? -2.855 10.285 -6.885 1.00 83.44 80 SER A C 1
ATOM 608 O O . SER A 1 80 ? -1.914 9.629 -6.448 1.00 83.44 80 SER A O 1
ATOM 610 N N . THR A 1 81 ? -2.667 11.422 -7.564 1.00 84.94 81 THR A N 1
ATOM 611 C CA . THR A 1 81 ? -1.328 11.970 -7.832 1.00 84.94 81 THR A CA 1
ATOM 612 C C . THR A 1 81 ? -0.707 12.599 -6.584 1.00 84.94 81 THR A C 1
ATOM 614 O O . THR A 1 81 ? 0.490 12.450 -6.343 1.00 84.94 81 THR A O 1
ATOM 617 N N . ALA A 1 82 ? -1.496 13.320 -5.782 1.00 85.69 82 ALA A N 1
ATOM 618 C CA . ALA A 1 82 ? -0.985 14.038 -4.617 1.00 85.69 82 ALA A CA 1
ATOM 619 C C . ALA A 1 82 ? -0.675 13.122 -3.425 1.00 85.69 82 ALA A C 1
ATOM 621 O O . ALA A 1 82 ? 0.155 13.476 -2.585 1.00 85.69 82 ALA A O 1
ATOM 622 N N . CYS A 1 83 ? -1.347 11.973 -3.312 1.00 79.31 83 CYS A N 1
ATOM 623 C CA . CYS A 1 83 ? -1.309 11.165 -2.100 1.00 79.31 83 CYS A CA 1
ATOM 624 C C . CYS A 1 83 ? -0.927 9.705 -2.371 1.00 79.31 83 CYS A C 1
ATOM 626 O O . CYS A 1 83 ? -1.777 8.854 -2.610 1.00 79.31 83 CYS A O 1
ATOM 628 N N . GLY A 1 84 ? 0.356 9.378 -2.190 1.00 75.56 84 GLY A N 1
ATOM 629 C CA . GLY A 1 84 ? 0.825 7.983 -2.167 1.00 75.56 84 GLY A CA 1
ATOM 630 C C . GLY A 1 84 ? 0.402 7.197 -0.916 1.00 75.56 84 GLY A C 1
ATOM 631 O O . GLY A 1 84 ? 0.688 6.013 -0.801 1.00 75.56 84 GLY A O 1
ATOM 632 N N . ALA A 1 85 ? -0.263 7.844 0.048 1.00 79.88 85 ALA A N 1
ATOM 633 C CA . ALA A 1 85 ? -0.729 7.209 1.281 1.00 79.88 85 ALA A CA 1
ATOM 634 C C . ALA A 1 85 ? -2.043 6.422 1.112 1.00 79.88 85 ALA A C 1
ATOM 636 O O . ALA A 1 85 ? -2.461 5.740 2.047 1.00 79.88 85 ALA A O 1
ATOM 637 N N . LEU A 1 86 ? -2.700 6.513 -0.050 1.00 82.44 86 LEU A N 1
ATOM 638 C CA . LEU A 1 86 ? -3.952 5.802 -0.341 1.00 82.44 86 LEU A CA 1
ATOM 639 C C . LEU A 1 86 ? -3.773 4.278 -0.345 1.00 82.44 86 LEU A C 1
ATOM 641 O O . LEU A 1 86 ? -4.710 3.551 -0.019 1.00 82.44 86 LEU A O 1
ATOM 645 N N . ASP A 1 87 ? -2.564 3.802 -0.638 1.00 82.62 87 ASP A N 1
ATOM 646 C CA . ASP A 1 87 ? -2.226 2.378 -0.630 1.00 82.62 87 ASP A CA 1
ATOM 647 C C . ASP A 1 87 ? -1.875 1.833 0.764 1.00 82.62 87 ASP A C 1
ATOM 649 O O . ASP A 1 87 ? -1.585 0.646 0.924 1.00 82.62 87 ASP A O 1
ATOM 653 N N . ASN A 1 88 ? -1.926 2.670 1.803 1.00 89.81 88 ASN A N 1
ATOM 654 C CA . ASN A 1 88 ? -1.675 2.228 3.170 1.00 89.81 88 ASN A CA 1
ATOM 655 C C . ASN A 1 88 ? -2.837 1.378 3.704 1.00 89.81 88 ASN A C 1
ATOM 657 O O . ASN A 1 88 ? -4.011 1.649 3.438 1.00 89.81 88 ASN A O 1
ATOM 661 N N . ILE A 1 89 ? -2.508 0.380 4.523 1.00 90.75 89 ILE A N 1
ATOM 662 C CA . ILE A 1 89 ? -3.487 -0.508 5.154 1.00 90.75 89 ILE A CA 1
ATOM 663 C C . ILE A 1 89 ? -3.888 0.036 6.520 1.00 90.75 89 ILE A C 1
ATOM 665 O O . ILE A 1 89 ? -3.045 0.295 7.375 1.00 90.75 89 ILE A O 1
ATOM 669 N N . VAL A 1 90 ? -5.187 0.174 6.749 1.00 91.44 90 VAL A N 1
ATOM 670 C CA . VAL A 1 90 ? -5.749 0.634 8.016 1.00 91.44 90 VAL A CA 1
ATOM 671 C C . VAL A 1 90 ? -5.987 -0.558 8.942 1.00 91.44 90 VAL A C 1
ATOM 673 O O . VAL A 1 90 ? -6.643 -1.534 8.564 1.00 91.44 90 VAL A O 1
ATOM 676 N N . VAL A 1 91 ? -5.472 -0.458 10.167 1.00 92.81 91 VAL A N 1
ATOM 677 C CA . VAL A 1 91 ? -5.590 -1.459 11.237 1.00 92.81 91 VAL A CA 1
ATOM 678 C C . VAL A 1 91 ? -6.069 -0.809 12.533 1.00 92.81 91 VAL A C 1
ATOM 680 O O . VAL A 1 91 ? -5.956 0.403 12.717 1.00 92.81 91 VAL A O 1
ATOM 683 N N . ASP A 1 92 ? -6.627 -1.606 13.435 1.00 91.88 92 ASP A N 1
ATOM 684 C CA . ASP A 1 92 ? -7.165 -1.132 14.710 1.00 91.88 92 ASP A CA 1
ATOM 685 C C . ASP A 1 92 ? -6.082 -0.640 15.681 1.00 91.88 92 ASP A C 1
ATOM 687 O O . ASP A 1 92 ? -6.151 0.496 16.155 1.00 91.88 92 ASP A O 1
ATOM 691 N N . THR A 1 93 ? -5.062 -1.459 15.923 1.00 92.44 93 THR A N 1
ATOM 692 C CA . THR A 1 93 ? -4.041 -1.285 16.961 1.00 92.44 93 THR A CA 1
ATOM 693 C C . THR A 1 93 ? -2.632 -1.446 16.396 1.00 92.44 93 THR A C 1
ATOM 695 O O . THR A 1 93 ? -2.422 -1.978 15.301 1.00 92.44 93 THR A O 1
ATOM 698 N N . VAL A 1 94 ? -1.634 -0.978 17.150 1.00 91.62 94 VAL A N 1
ATOM 699 C CA . VAL A 1 94 ? -0.220 -1.133 16.759 1.00 91.62 94 VAL A CA 1
ATOM 700 C C . VAL A 1 94 ? 0.217 -2.600 16.805 1.00 91.62 94 VAL A C 1
ATOM 702 O O . VAL A 1 94 ? 0.960 -3.041 15.933 1.00 91.62 94 VAL A O 1
ATOM 705 N N . THR A 1 95 ? -0.290 -3.377 17.761 1.00 92.00 95 THR A N 1
ATOM 706 C CA . THR A 1 95 ? 0.049 -4.800 17.909 1.00 92.00 95 THR A CA 1
ATOM 707 C C . THR A 1 95 ? -0.443 -5.623 16.719 1.00 92.00 95 THR A C 1
ATOM 709 O O . THR A 1 95 ? 0.314 -6.426 16.174 1.00 92.00 95 THR A O 1
ATOM 712 N N . THR A 1 96 ? -1.665 -5.378 16.231 1.00 91.00 96 THR A N 1
ATOM 713 C CA . THR A 1 96 ? -2.167 -6.000 14.994 1.00 91.00 96 THR A CA 1
ATOM 714 C C . THR A 1 96 ? -1.263 -5.676 13.801 1.00 91.00 96 THR A C 1
ATOM 716 O O . THR A 1 96 ? -0.976 -6.556 12.989 1.00 91.00 96 THR A O 1
ATOM 719 N N . ALA A 1 97 ? -0.765 -4.436 13.704 1.00 91.50 97 ALA A N 1
ATOM 720 C CA . ALA A 1 97 ? 0.161 -4.031 12.645 1.00 91.50 97 ALA A CA 1
ATOM 721 C C . ALA A 1 97 ? 1.470 -4.835 12.690 1.00 91.50 97 ALA A C 1
ATOM 723 O O . ALA A 1 97 ? 1.922 -5.344 11.665 1.00 91.50 97 ALA A O 1
ATOM 724 N N . GLU A 1 98 ? 2.062 -4.985 13.876 1.00 91.88 98 GLU A N 1
ATOM 725 C CA . GLU A 1 98 ? 3.294 -5.754 14.083 1.00 91.88 98 GLU A CA 1
ATOM 726 C C . GLU A 1 98 ? 3.113 -7.225 13.689 1.00 91.88 98 GLU A C 1
ATOM 728 O O . GLU A 1 98 ? 3.932 -7.770 12.943 1.00 91.88 98 GLU A O 1
ATOM 733 N N . HIS A 1 99 ? 1.998 -7.843 14.089 1.00 90.75 99 HIS A N 1
ATOM 734 C CA . HIS A 1 99 ? 1.655 -9.209 13.687 1.00 90.75 99 HIS A CA 1
ATOM 735 C C . HIS A 1 99 ? 1.472 -9.355 12.168 1.00 90.75 99 HIS A C 1
ATOM 737 O O . HIS A 1 99 ? 1.929 -10.342 11.584 1.00 90.75 99 HIS A O 1
ATOM 743 N N . CYS A 1 100 ? 0.851 -8.371 11.508 1.00 89.25 100 CYS A N 1
ATOM 744 C CA . CYS A 1 100 ? 0.719 -8.354 10.049 1.00 89.25 100 CYS A CA 1
ATOM 745 C C . CYS A 1 100 ? 2.089 -8.275 9.365 1.00 89.25 100 CYS A C 1
ATOM 747 O O . CYS A 1 100 ? 2.357 -9.024 8.425 1.00 89.25 100 CYS A O 1
ATOM 749 N N . ILE A 1 101 ? 2.975 -7.398 9.847 1.00 90.00 101 ILE A N 1
ATOM 750 C CA . ILE A 1 101 ? 4.337 -7.244 9.318 1.00 90.00 101 ILE A CA 1
ATOM 751 C C . ILE A 1 101 ? 5.121 -8.548 9.479 1.00 90.00 101 ILE A C 1
ATOM 753 O O . ILE A 1 101 ? 5.813 -8.975 8.552 1.00 90.00 101 ILE A O 1
ATOM 757 N N . GLU A 1 102 ? 4.997 -9.211 10.628 1.00 90.81 102 GLU A N 1
ATOM 758 C CA . GLU A 1 102 ? 5.649 -10.494 10.858 1.00 90.81 102 GLU A CA 1
ATOM 759 C C . GLU A 1 102 ? 5.113 -11.585 9.918 1.00 90.81 102 GLU A C 1
ATOM 761 O O . GLU A 1 102 ? 5.903 -12.327 9.329 1.00 90.81 102 GLU A O 1
ATOM 766 N N . CYS A 1 103 ? 3.795 -11.649 9.699 1.00 89.12 103 CYS A N 1
ATOM 767 C CA . CYS A 1 103 ? 3.196 -12.575 8.734 1.00 89.12 103 CYS A CA 1
ATOM 768 C C . CYS A 1 103 ? 3.688 -12.328 7.305 1.00 89.12 103 CYS A C 1
ATOM 770 O O . CYS A 1 103 ? 4.046 -13.283 6.612 1.00 89.12 103 CYS A O 1
ATOM 772 N N . LEU A 1 104 ? 3.764 -11.066 6.874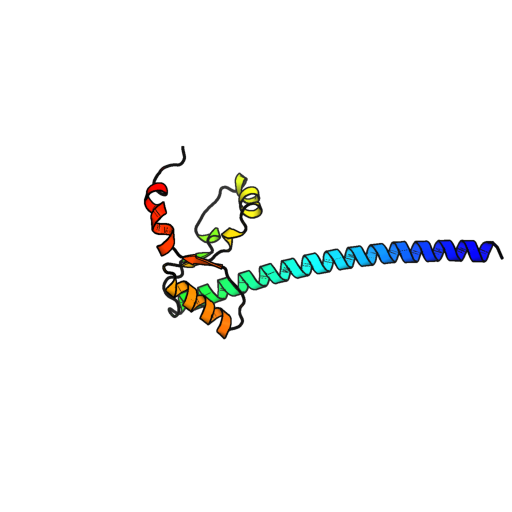 1.00 89.19 104 LEU A N 1
ATOM 773 C CA . LEU A 1 104 ? 4.285 -10.707 5.553 1.00 89.19 104 LEU A CA 1
ATOM 774 C C . LEU A 1 104 ? 5.752 -11.104 5.396 1.00 89.19 104 LEU A C 1
ATOM 776 O O . LEU A 1 104 ? 6.137 -11.633 4.355 1.00 89.19 104 LEU A O 1
ATOM 780 N N . ARG A 1 105 ? 6.560 -10.910 6.445 1.00 89.56 105 ARG A N 1
ATOM 781 C CA . ARG A 1 105 ? 7.977 -11.285 6.450 1.00 89.56 105 ARG A CA 1
ATOM 782 C C . ARG A 1 105 ? 8.182 -12.799 6.411 1.00 89.56 105 ARG A C 1
ATOM 784 O O . ARG A 1 105 ? 9.104 -13.256 5.745 1.00 89.56 105 ARG A O 1
ATOM 791 N N . ARG A 1 106 ? 7.347 -13.576 7.107 1.00 90.38 106 ARG A N 1
ATOM 792 C CA . ARG A 1 106 ? 7.423 -15.050 7.118 1.00 90.38 106 ARG A CA 1
ATOM 793 C C . ARG A 1 106 ? 7.056 -15.674 5.770 1.00 90.38 106 ARG A C 1
ATOM 795 O O . ARG A 1 106 ? 7.600 -16.718 5.434 1.00 90.38 106 ARG A O 1
ATOM 802 N N . ASN A 1 107 ? 6.154 -15.045 5.020 1.00 87.12 107 ASN A N 1
ATOM 803 C CA . ASN A 1 107 ? 5.662 -15.551 3.735 1.00 87.12 107 ASN A CA 1
ATOM 804 C C . ASN A 1 107 ? 6.316 -14.871 2.513 1.00 87.12 107 ASN A C 1
ATOM 806 O O . ASN A 1 107 ? 5.948 -15.189 1.388 1.00 87.12 107 ASN A O 1
ATOM 810 N N . ASP A 1 108 ? 7.251 -13.937 2.729 1.00 85.62 108 ASP A N 1
ATOM 811 C CA . ASP A 1 108 ? 7.963 -13.159 1.696 1.00 85.62 108 ASP A CA 1
ATOM 812 C C . ASP A 1 108 ? 7.039 -12.543 0.621 1.00 85.62 108 ASP A C 1
ATOM 814 O O . ASP A 1 108 ? 7.327 -12.530 -0.575 1.00 85.62 108 ASP A O 1
ATOM 818 N N . VAL A 1 109 ? 5.875 -12.048 1.055 1.00 85.19 109 VAL A N 1
ATOM 819 C CA . VAL A 1 109 ? 4.838 -11.502 0.156 1.00 85.19 109 VAL A CA 1
ATOM 820 C C . VAL A 1 109 ? 5.189 -10.081 -0.288 1.00 85.19 109 VAL A C 1
ATOM 822 O O . VAL A 1 109 ? 4.850 -9.659 -1.393 1.00 85.19 109 VAL A O 1
ATOM 825 N N . GLY A 1 110 ? 5.886 -9.331 0.572 1.00 85.19 110 GLY A N 1
ATOM 826 C CA . GLY A 1 110 ? 6.338 -7.979 0.273 1.00 85.19 110 GLY A CA 1
ATOM 827 C C . GLY A 1 110 ? 6.368 -7.065 1.492 1.00 85.19 110 GLY A C 1
ATOM 828 O O . GLY A 1 110 ? 6.490 -7.500 2.637 1.00 85.19 110 GLY A O 1
ATOM 829 N N . ARG A 1 111 ? 6.282 -5.759 1.226 1.00 83.94 111 ARG A N 1
ATOM 830 C CA . ARG A 1 111 ? 6.286 -4.694 2.235 1.00 83.94 111 ARG A CA 1
ATOM 831 C C . ARG A 1 111 ? 5.004 -3.880 2.112 1.00 83.94 111 ARG A C 1
ATOM 833 O O . ARG A 1 111 ? 4.618 -3.518 1.004 1.00 83.94 111 ARG A O 1
ATOM 840 N N . ALA A 1 112 ? 4.396 -3.556 3.245 1.00 87.50 112 ALA A N 1
ATOM 841 C CA . ALA A 1 112 ? 3.256 -2.653 3.322 1.00 87.50 112 ALA A CA 1
ATOM 842 C C . ALA A 1 112 ? 3.435 -1.649 4.455 1.00 87.50 112 ALA A C 1
ATOM 844 O O . ALA A 1 112 ? 4.145 -1.899 5.432 1.00 87.50 112 ALA A O 1
ATOM 845 N N . THR A 1 113 ? 2.759 -0.518 4.298 1.00 88.88 113 THR A N 1
ATOM 846 C CA . THR A 1 113 ? 2.671 0.537 5.301 1.00 88.88 113 THR A CA 1
ATOM 847 C C . THR A 1 113 ? 1.317 0.438 5.986 1.00 88.88 113 THR A C 1
ATOM 849 O O . THR A 1 113 ? 0.287 0.316 5.320 1.00 88.88 113 THR A O 1
ATOM 852 N N . PHE A 1 114 ? 1.320 0.515 7.314 1.00 91.62 114 PHE A N 1
ATOM 853 C CA . PHE A 1 114 ? 0.121 0.370 8.132 1.00 91.62 114 PHE A CA 1
ATOM 854 C C . PHE A 1 114 ? -0.211 1.672 8.866 1.00 91.62 114 PHE A C 1
ATOM 856 O O . PHE A 1 114 ? 0.681 2.380 9.334 1.00 91.62 114 PHE A O 1
ATOM 863 N N . ILE A 1 115 ? -1.502 1.969 8.990 1.00 91.31 115 ILE A N 1
ATOM 864 C CA . ILE A 1 115 ? -2.045 3.080 9.773 1.00 91.31 115 ILE A CA 1
ATOM 865 C C . ILE A 1 115 ? -2.837 2.486 10.936 1.00 91.31 115 ILE A C 1
ATOM 867 O O . ILE A 1 115 ? -3.906 1.918 10.728 1.00 91.31 115 ILE A O 1
ATOM 871 N N . ALA A 1 116 ? -2.324 2.641 12.157 1.00 92.25 116 ALA A N 1
ATOM 872 C CA . ALA A 1 116 ? -3.016 2.221 13.373 1.00 92.25 116 ALA A CA 1
ATOM 873 C C . ALA A 1 116 ? -4.004 3.302 13.842 1.00 92.25 116 ALA A C 1
ATOM 875 O O . ALA A 1 116 ? -3.597 4.416 14.194 1.00 92.25 116 ALA A O 1
ATOM 876 N N . LEU A 1 117 ? -5.295 2.965 13.873 1.00 89.81 117 LEU A N 1
ATOM 877 C CA . LEU A 1 117 ? -6.366 3.884 14.271 1.00 89.81 117 LEU A CA 1
ATOM 878 C C . LEU A 1 117 ? -6.272 4.306 15.740 1.00 89.81 117 LEU A C 1
ATOM 880 O O . LEU A 1 117 ? -6.559 5.461 16.051 1.00 89.81 117 LEU A O 1
ATOM 884 N N . GLU A 1 118 ? -5.802 3.423 16.622 1.00 89.69 118 GLU A N 1
ATOM 885 C CA . GLU A 1 118 ? -5.557 3.711 18.042 1.00 89.69 118 GLU A CA 1
ATOM 886 C C . GLU A 1 118 ? -4.727 4.995 18.248 1.00 89.69 118 GLU A C 1
ATOM 888 O O . GLU A 1 118 ? -5.029 5.826 19.102 1.00 89.69 118 GLU A O 1
ATOM 893 N N . LYS A 1 119 ? -3.703 5.228 17.414 1.00 86.38 119 LYS A N 1
ATOM 894 C CA . LYS A 1 119 ? -2.843 6.422 17.522 1.00 86.38 119 LYS A CA 1
ATOM 895 C C . LYS A 1 119 ? -3.467 7.681 16.915 1.00 86.38 119 LYS A C 1
ATOM 897 O O . LYS A 1 119 ? -2.987 8.785 17.176 1.00 86.38 119 LYS A O 1
ATOM 902 N N . GLN A 1 120 ? -4.528 7.543 16.123 1.00 85.81 120 GLN A N 1
ATOM 903 C CA . GLN A 1 120 ? -5.242 8.666 15.512 1.00 85.81 120 GLN A CA 1
ATOM 904 C C . GLN A 1 120 ? -6.408 9.182 16.362 1.00 85.81 120 GLN A C 1
ATOM 906 O O . GLN A 1 120 ? -7.031 10.178 15.997 1.00 85.81 120 GLN A O 1
ATOM 911 N N . GLU A 1 121 ? -6.671 8.578 17.522 1.00 81.94 121 GLU A N 1
ATOM 912 C CA . GLU A 1 121 ? -7.826 8.900 18.361 1.00 81.94 121 GLU A CA 1
ATOM 913 C C . GLU A 1 121 ? -7.902 10.379 18.777 1.00 81.94 121 GLU A C 1
ATOM 915 O O . GLU A 1 121 ? -8.995 10.944 18.858 1.00 81.94 121 GLU A O 1
ATOM 920 N N . ARG A 1 122 ? -6.754 11.064 18.908 1.00 84.56 122 ARG A N 1
ATOM 921 C CA . ARG A 1 122 ? -6.706 12.511 19.199 1.00 84.56 122 ARG A CA 1
ATOM 922 C C . ARG A 1 122 ? -7.504 13.360 18.203 1.00 84.56 122 ARG A C 1
ATOM 924 O O . ARG A 1 122 ? -7.965 14.441 18.554 1.00 84.56 122 ARG A O 1
ATOM 931 N N . TRP A 1 123 ? -7.647 12.882 16.967 1.00 82.75 123 TRP A N 1
ATOM 932 C CA . TRP A 1 123 ? -8.302 13.601 15.881 1.00 82.75 123 TRP A CA 1
ATOM 933 C C . TRP A 1 123 ? -9.803 13.323 15.780 1.00 82.75 123 TRP A C 1
ATOM 935 O O . TRP A 1 123 ? -10.484 14.041 15.051 1.00 82.75 123 TRP A O 1
ATOM 945 N N . ARG A 1 124 ? -10.349 12.361 16.545 1.00 81.62 124 ARG A N 1
ATOM 946 C CA . ARG A 1 124 ? -11.786 12.007 16.507 1.00 81.62 124 ARG A CA 1
ATOM 947 C C . ARG A 1 124 ? -12.708 13.213 16.679 1.00 81.62 124 ARG A C 1
ATOM 949 O O . ARG A 1 124 ? -13.771 13.270 16.073 1.00 81.62 124 ARG A O 1
ATOM 956 N N . GLN A 1 125 ? -12.277 14.188 17.474 1.00 80.50 125 GLN A N 1
ATOM 957 C CA . GLN A 1 125 ? -13.018 15.419 17.769 1.00 80.50 125 GLN A CA 1
ATOM 958 C C . GLN A 1 125 ? -13.233 16.289 16.519 1.00 80.50 125 GLN A C 1
ATOM 960 O O . GLN A 1 125 ? -14.256 16.956 16.394 1.00 80.50 125 GLN A O 1
ATOM 965 N N . TYR A 1 126 ? -12.280 16.255 15.586 1.00 80.75 126 TYR A N 1
ATOM 966 C CA . TYR A 1 126 ? -12.290 17.059 14.366 1.00 80.75 126 TYR A CA 1
ATOM 967 C C . TYR A 1 126 ? -12.955 16.329 13.194 1.00 80.75 126 TYR A C 1
ATOM 969 O O . TYR A 1 126 ? -13.492 16.980 12.307 1.00 80.75 126 TYR A O 1
ATOM 977 N N . CYS A 1 127 ? -12.992 14.990 13.204 1.00 76.12 127 CYS A N 1
ATOM 978 C CA . CYS A 1 127 ? -13.602 14.195 12.129 1.00 76.12 127 CYS A CA 1
ATOM 979 C C . CYS A 1 127 ? -15.111 14.444 11.959 1.00 76.12 127 CYS A C 1
ATOM 981 O O . CYS A 1 127 ? -15.630 14.312 10.856 1.00 76.12 127 CYS A O 1
ATOM 983 N N . ASN A 1 128 ? -15.811 14.817 13.036 1.00 75.25 128 ASN A N 1
ATOM 984 C CA . ASN A 1 128 ? -17.247 15.115 12.998 1.00 75.25 128 ASN A CA 1
ATOM 985 C C . ASN A 1 128 ? -17.563 16.583 12.670 1.00 75.25 128 ASN A C 1
ATOM 987 O O . ASN A 1 128 ? -18.734 16.939 12.520 1.00 75.25 128 ASN A O 1
ATOM 991 N N . GLN A 1 129 ? -16.555 17.453 12.562 1.00 76.06 129 GLN A N 1
ATOM 992 C CA . GLN A 1 129 ? -16.780 18.821 12.110 1.00 76.06 129 GLN A CA 1
ATOM 993 C C . GLN A 1 129 ? -16.858 18.844 10.586 1.00 76.06 129 GLN A C 1
ATOM 995 O O . GLN A 1 129 ? -15.934 18.428 9.891 1.00 76.06 129 GLN A O 1
ATOM 1000 N N . LYS A 1 130 ? -17.971 19.362 10.055 1.00 70.25 130 LYS A N 1
ATOM 1001 C CA . LYS A 1 130 ? -18.070 19.666 8.626 1.00 70.25 130 LYS A CA 1
ATOM 1002 C C . LYS A 1 130 ? -16.986 20.679 8.267 1.00 70.25 130 LYS A C 1
ATOM 1004 O O . LYS A 1 130 ? -16.920 21.749 8.872 1.00 70.25 130 LYS A O 1
ATOM 1009 N N . ILE A 1 131 ? -16.173 20.333 7.274 1.00 69.88 131 ILE A N 1
ATOM 1010 C CA . ILE A 1 131 ? -15.246 21.264 6.633 1.00 69.88 131 ILE A CA 1
ATOM 1011 C C . ILE A 1 131 ? -16.116 22.363 6.004 1.00 69.88 131 ILE A C 1
ATOM 1013 O O . ILE A 1 131 ? -17.008 22.052 5.212 1.00 69.88 131 ILE A O 1
ATOM 1017 N N . LYS A 1 132 ? -15.943 23.605 6.470 1.00 54.31 132 LYS A N 1
ATOM 1018 C CA . LYS A 1 132 ? -16.650 24.787 5.954 1.00 54.31 132 LYS A CA 1
ATOM 1019 C C . LYS A 1 132 ? -16.107 25.203 4.597 1.00 54.31 132 LYS A C 1
ATOM 1021 O O . LYS A 1 132 ? -14.875 25.097 4.419 1.00 54.31 132 LYS A O 1
#

Sequence (132 aa):
MQTARARLVMVKKEEAEVGAELQNCCRQLEEARSSMRATKSQGAVVDFLMAEKQSGRLPGIFGRLGDLGAIDQRYDVAVSTACGALDNIVVDTVTTAEHCIECLRRNDVGRATFIALEKQERWRQYCNQKIK